Protein AF-A0A3B8ULS2-F1 (afdb_monomer)

Structure (mmCIF, N/CA/C/O backbone):
data_AF-A0A3B8ULS2-F1
#
_entry.id   AF-A0A3B8ULS2-F1
#
loop_
_atom_site.group_PDB
_atom_site.id
_atom_site.type_symbol
_atom_site.label_atom_id
_atom_site.label_alt_id
_atom_site.label_comp_id
_atom_site.label_asym_id
_atom_site.label_entity_id
_atom_site.label_seq_id
_atom_site.pdbx_PDB_ins_code
_atom_site.Cartn_x
_atom_site.Cartn_y
_atom_site.Cartn_z
_atom_site.occupancy
_atom_site.B_iso_or_equiv
_atom_site.auth_seq_id
_atom_site.auth_comp_id
_atom_site.auth_asym_id
_atom_site.auth_atom_id
_atom_site.pdbx_PDB_model_num
ATOM 1 N N . MET A 1 1 ? -57.889 4.197 51.585 1.00 44.09 1 MET A N 1
ATOM 2 C CA . MET A 1 1 ? -57.450 2.934 50.957 1.00 44.09 1 MET A CA 1
ATOM 3 C C . MET A 1 1 ? -56.646 3.290 49.718 1.00 44.09 1 MET A C 1
ATOM 5 O O . MET A 1 1 ? -57.187 3.979 48.870 1.00 44.09 1 MET A O 1
ATOM 9 N N . SER A 1 2 ? -55.377 2.862 49.720 1.00 41.09 2 SER A N 1
ATOM 10 C CA . SER A 1 2 ? -54.386 2.759 48.627 1.00 41.09 2 SER A CA 1
ATOM 11 C C . SER A 1 2 ? -54.054 4.029 47.822 1.00 41.09 2 SER A C 1
ATOM 13 O O . SER A 1 2 ? -54.868 4.482 47.034 1.00 41.09 2 SER A O 1
ATOM 15 N N . LEU A 1 3 ? -52.956 4.746 48.103 1.00 49.19 3 LEU A N 1
ATOM 16 C CA . LEU A 1 3 ? -51.505 4.449 47.974 1.00 49.19 3 LEU A CA 1
ATOM 17 C C . LEU A 1 3 ? -50.944 4.828 46.589 1.00 49.19 3 LEU A C 1
ATOM 19 O O . LEU A 1 3 ? -51.277 4.222 45.577 1.00 49.19 3 LEU A O 1
ATOM 23 N N . ASN A 1 4 ? -50.066 5.836 46.610 1.00 49.38 4 ASN A N 1
ATOM 24 C CA . ASN A 1 4 ? -49.216 6.319 45.521 1.00 49.38 4 ASN A CA 1
ATOM 25 C C . ASN A 1 4 ? -48.329 5.209 44.948 1.00 49.38 4 ASN A C 1
ATOM 27 O O . ASN A 1 4 ? -47.823 4.391 45.714 1.00 49.38 4 ASN A O 1
ATOM 31 N N . THR A 1 5 ? -47.978 5.285 43.662 1.00 53.78 5 THR A N 1
ATOM 32 C CA . THR A 1 5 ? -46.621 4.927 43.214 1.00 53.78 5 THR A CA 1
ATOM 33 C C . THR A 1 5 ? -46.268 5.715 41.955 1.00 53.78 5 THR A C 1
ATOM 35 O O . THR A 1 5 ? -46.833 5.510 40.883 1.00 53.78 5 THR A O 1
ATOM 38 N N . GLU A 1 6 ? -45.328 6.639 42.120 1.00 49.75 6 GLU A N 1
ATOM 39 C CA . GLU A 1 6 ? -44.590 7.298 41.051 1.00 49.75 6 GLU A CA 1
ATOM 40 C C . GLU A 1 6 ? -43.810 6.238 40.267 1.00 49.75 6 GLU A C 1
ATOM 42 O O . GLU A 1 6 ? -42.947 5.558 40.823 1.00 49.75 6 GLU A O 1
ATOM 47 N N . ILE A 1 7 ? -44.079 6.093 38.971 1.00 55.91 7 ILE A N 1
ATOM 48 C CA . ILE A 1 7 ? -43.203 5.307 38.099 1.00 55.91 7 ILE A CA 1
ATOM 49 C C . ILE A 1 7 ? -42.134 6.258 37.567 1.00 55.91 7 ILE A C 1
ATOM 51 O O . ILE A 1 7 ? -42.257 6.841 36.492 1.00 55.91 7 ILE A O 1
ATOM 55 N N . THR A 1 8 ? -41.067 6.410 38.352 1.00 51.69 8 THR A N 1
ATOM 56 C CA . THR A 1 8 ? -39.745 6.692 37.791 1.00 51.69 8 THR A CA 1
ATOM 57 C C . THR A 1 8 ? -39.265 5.412 37.122 1.00 51.69 8 THR A C 1
ATOM 59 O O . THR A 1 8 ? -39.028 4.412 37.792 1.00 51.69 8 THR A O 1
ATOM 62 N N . ALA A 1 9 ? -39.081 5.441 35.810 1.00 47.25 9 ALA A N 1
ATOM 63 C CA . ALA A 1 9 ? -38.213 4.490 35.135 1.00 47.25 9 ALA A CA 1
ATOM 64 C C . ALA A 1 9 ? -37.513 5.234 34.004 1.00 47.25 9 ALA A C 1
ATOM 66 O O . ALA A 1 9 ? -38.005 5.316 32.880 1.00 47.25 9 ALA A O 1
ATOM 67 N N . ALA A 1 10 ? -36.370 5.830 34.354 1.00 47.03 10 ALA A N 1
ATOM 68 C CA . ALA A 1 10 ? -35.348 6.202 33.397 1.00 47.03 10 ALA A CA 1
ATOM 69 C C . ALA A 1 10 ? -35.161 5.022 32.436 1.00 47.03 10 ALA A C 1
ATOM 71 O O . ALA A 1 10 ? -34.812 3.918 32.857 1.00 47.03 10 ALA A O 1
ATOM 72 N N . ALA A 1 11 ? -35.475 5.244 31.162 1.00 51.72 11 ALA A N 1
ATOM 73 C CA . ALA A 1 11 ? -35.206 4.280 30.117 1.00 51.72 11 ALA A CA 1
ATOM 74 C C . ALA A 1 11 ? -33.687 4.096 30.067 1.00 51.72 11 ALA A C 1
ATOM 76 O O . ALA A 1 11 ? -32.957 4.982 29.626 1.00 51.72 11 ALA A O 1
ATOM 77 N N . ASN A 1 12 ? -33.227 2.978 30.626 1.00 56.59 12 ASN A N 1
ATOM 78 C CA . ASN A 1 12 ? -31.829 2.589 30.643 1.00 56.59 12 ASN A CA 1
ATOM 79 C C . ASN A 1 12 ? -31.295 2.572 29.208 1.00 56.59 12 ASN A C 1
ATOM 81 O O . ASN A 1 12 ? -31.752 1.806 28.360 1.00 56.59 12 ASN A O 1
ATOM 85 N N . ASP A 1 13 ? -30.305 3.425 28.970 1.00 57.12 13 ASP A N 1
ATOM 86 C CA . ASP A 1 13 ? -29.613 3.652 27.702 1.00 57.12 13 ASP A CA 1
ATOM 87 C C . ASP A 1 13 ? -28.545 2.555 27.458 1.00 57.12 13 ASP A C 1
ATOM 89 O O . ASP A 1 13 ? -27.399 2.813 27.087 1.00 57.12 13 ASP A O 1
ATOM 93 N N . ASP A 1 14 ? -28.916 1.297 27.728 1.00 55.88 14 ASP A N 1
ATOM 94 C CA . ASP A 1 14 ? -28.048 0.109 27.725 1.00 55.88 14 ASP A CA 1
ATOM 95 C C . ASP A 1 14 ? -28.153 -0.698 26.418 1.00 55.88 14 ASP A C 1
ATOM 97 O O . ASP A 1 14 ? -27.986 -1.919 26.377 1.00 55.88 14 ASP A O 1
ATOM 101 N N . ALA A 1 15 ? -28.384 -0.020 25.292 1.00 55.59 15 ALA A N 1
ATOM 102 C CA . ALA A 1 15 ? -28.089 -0.620 23.996 1.00 55.59 15 ALA A CA 1
ATOM 103 C C . ALA A 1 15 ? -26.553 -0.758 23.868 1.00 55.59 15 ALA A C 1
ATOM 105 O O . ALA A 1 15 ? -25.835 0.238 24.019 1.00 55.59 15 ALA A O 1
ATOM 106 N N . PRO A 1 16 ? -25.992 -1.954 23.595 1.00 54.53 16 PRO A N 1
ATOM 107 C CA . PRO A 1 16 ? -24.568 -2.194 23.790 1.00 54.53 16 PRO A CA 1
ATOM 108 C C . PRO A 1 16 ? -23.722 -1.255 22.922 1.00 54.53 16 PRO A C 1
ATOM 110 O O . PRO A 1 16 ? -23.738 -1.328 21.690 1.00 54.53 16 PRO A O 1
ATOM 113 N N . LYS A 1 17 ? -22.871 -0.435 23.559 1.00 57.88 17 LYS A N 1
ATOM 114 C CA . LYS A 1 17 ? -21.801 0.369 22.916 1.00 57.88 17 LYS A CA 1
ATOM 115 C C . LYS A 1 17 ? -20.872 -0.455 21.995 1.00 57.88 17 LYS A C 1
ATOM 117 O O . LYS A 1 17 ? -20.054 0.116 21.270 1.00 57.88 17 LYS A O 1
ATOM 122 N N . LEU A 1 18 ? -21.001 -1.783 22.018 1.00 60.09 18 LEU A N 1
ATOM 123 C CA . LEU A 1 18 ? -20.294 -2.772 21.213 1.00 60.09 18 LEU A CA 1
ATOM 124 C C . LEU A 1 18 ? -20.478 -2.563 19.698 1.00 60.09 18 LEU A C 1
ATOM 126 O O . LEU A 1 18 ? -19.492 -2.625 18.968 1.00 60.09 18 LEU A O 1
ATOM 130 N N . ASN A 1 19 ? -21.684 -2.211 19.233 1.00 78.19 19 ASN A N 1
ATOM 131 C CA . ASN A 1 19 ?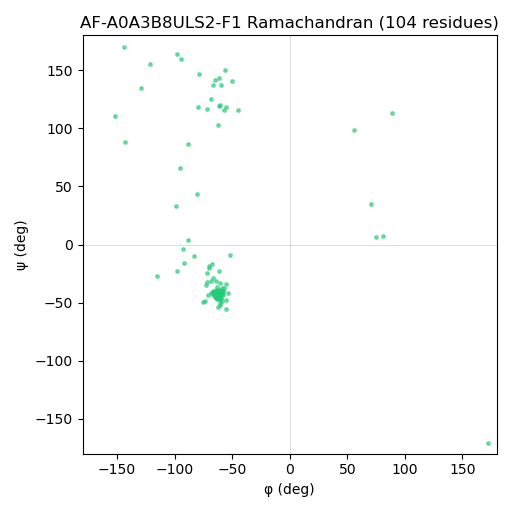 -21.951 -2.064 17.794 1.00 78.19 19 ASN A CA 1
ATOM 132 C C . ASN A 1 19 ? -21.251 -0.818 17.210 1.00 78.19 19 ASN A C 1
ATOM 134 O O . ASN A 1 19 ? -20.550 -0.894 16.205 1.00 78.19 19 ASN A O 1
ATOM 138 N N . LYS A 1 20 ? -21.299 0.323 17.915 1.00 79.06 20 LYS A N 1
ATOM 139 C CA . LYS A 1 20 ? -20.630 1.567 17.478 1.00 79.06 20 LYS A CA 1
ATOM 140 C C . LYS A 1 20 ? -19.111 1.398 17.332 1.00 79.06 20 LYS A C 1
ATOM 142 O O . LYS A 1 20 ? -18.526 1.893 16.372 1.00 79.06 20 LYS A O 1
ATOM 147 N N . ARG A 1 21 ? -18.466 0.678 18.261 1.00 78.12 21 ARG A N 1
ATOM 148 C CA . ARG A 1 21 ? -17.016 0.405 18.202 1.00 78.12 21 ARG A CA 1
ATOM 149 C C . ARG A 1 21 ? -16.647 -0.530 17.049 1.00 78.12 21 ARG A C 1
ATOM 151 O O . ARG A 1 21 ? -15.649 -0.289 16.374 1.00 78.12 21 ARG A O 1
ATOM 158 N N . GLN A 1 22 ? -17.439 -1.575 16.813 1.00 84.00 22 GLN A N 1
ATOM 159 C CA . GLN A 1 22 ? -17.227 -2.499 15.695 1.00 84.00 22 GLN A CA 1
ATOM 160 C C . GLN A 1 22 ? -17.412 -1.799 14.343 1.00 84.00 22 GLN A C 1
ATOM 162 O O . GLN A 1 22 ? -16.560 -1.951 13.468 1.00 84.00 22 GLN A O 1
ATOM 167 N N . LEU A 1 23 ? -18.444 -0.959 14.211 1.00 82.75 23 LEU A N 1
ATOM 168 C CA . LEU A 1 23 ? -18.679 -0.130 13.026 1.00 82.75 23 LEU A CA 1
ATOM 169 C C . LEU A 1 23 ? -17.520 0.840 12.766 1.00 82.75 23 LEU A C 1
ATOM 171 O O . LEU A 1 23 ? -17.015 0.904 11.650 1.00 82.75 23 LEU A O 1
ATOM 175 N N . ALA A 1 24 ? -17.034 1.541 13.796 1.00 81.25 24 ALA A N 1
ATOM 176 C CA . ALA A 1 24 ? -15.882 2.436 13.664 1.00 81.25 24 ALA A CA 1
ATOM 177 C C . ALA A 1 24 ? -14.611 1.692 13.216 1.00 81.25 24 ALA A C 1
ATOM 179 O O . ALA A 1 24 ? -13.853 2.189 12.378 1.00 81.25 24 ALA A O 1
ATOM 180 N N . LYS A 1 25 ? -14.387 0.476 13.733 1.00 85.31 25 LYS A N 1
ATOM 181 C CA . LYS A 1 25 ? -13.268 -0.375 13.311 1.00 85.31 25 LYS A CA 1
ATOM 182 C C . LYS A 1 25 ? -13.407 -0.798 11.845 1.00 85.31 25 LYS A C 1
ATOM 184 O O . LYS A 1 25 ? -12.432 -0.708 11.101 1.00 85.31 25 LYS A O 1
ATOM 189 N N . ALA A 1 26 ? -14.602 -1.216 11.427 1.00 86.25 26 ALA A N 1
ATOM 190 C CA . ALA A 1 26 ? -14.887 -1.593 10.044 1.00 86.25 26 ALA A CA 1
ATOM 191 C C . ALA A 1 26 ? -14.687 -0.413 9.078 1.00 86.25 26 ALA A C 1
ATOM 193 O O . ALA A 1 26 ? -13.960 -0.556 8.099 1.00 86.25 26 ALA A O 1
ATOM 194 N N . ALA A 1 27 ? -15.220 0.765 9.411 1.00 87.12 27 ALA A N 1
ATOM 195 C CA . ALA A 1 27 ? -15.061 1.983 8.615 1.00 87.12 27 ALA A CA 1
ATOM 196 C C . ALA A 1 27 ? -13.590 2.411 8.488 1.00 87.12 27 ALA A C 1
ATOM 198 O O . ALA A 1 27 ? -13.132 2.799 7.415 1.00 87.12 27 ALA A O 1
ATOM 199 N N . THR A 1 28 ? -12.814 2.296 9.572 1.00 88.56 28 THR A N 1
ATOM 200 C CA . THR A 1 28 ? -11.372 2.586 9.545 1.00 88.56 28 THR A CA 1
ATOM 201 C C . THR A 1 28 ? -10.651 1.626 8.600 1.00 88.56 28 THR A C 1
ATOM 203 O O . THR A 1 28 ? -9.882 2.054 7.742 1.00 88.56 28 THR A O 1
ATOM 206 N N . ARG A 1 29 ? -10.932 0.322 8.703 1.00 91.06 29 ARG A N 1
ATOM 207 C CA . ARG A 1 29 ? -10.355 -0.686 7.806 1.00 91.06 29 ARG A CA 1
ATOM 208 C C . ARG A 1 29 ? -10.714 -0.409 6.345 1.00 91.06 29 ARG A C 1
ATOM 210 O O . ARG A 1 29 ? -9.836 -0.437 5.490 1.00 91.06 29 ARG A O 1
ATOM 217 N N . GLU A 1 30 ? -11.978 -0.113 6.066 1.00 93.25 30 GLU A N 1
ATOM 218 C CA . GLU A 1 30 ? -12.459 0.193 4.720 1.00 93.25 30 GLU A CA 1
ATOM 219 C C . GLU A 1 30 ? -11.770 1.427 4.130 1.00 93.25 30 GLU A C 1
ATOM 221 O O . GLU A 1 30 ? -11.309 1.376 2.989 1.00 93.25 30 GLU A O 1
ATOM 226 N N . LYS A 1 31 ? -11.609 2.495 4.923 1.00 92.75 31 LYS A N 1
ATOM 227 C CA . LYS A 1 31 ? -10.871 3.697 4.516 1.00 92.75 31 LYS A CA 1
ATOM 228 C C . LYS A 1 31 ? -9.456 3.350 4.056 1.00 92.75 31 LYS A C 1
ATOM 230 O O . LYS A 1 31 ? -9.036 3.801 2.994 1.00 92.75 31 LYS A O 1
ATOM 235 N N . LEU A 1 32 ? -8.732 2.534 4.825 1.00 94.12 32 LEU A N 1
ATOM 236 C CA . LEU A 1 32 ? -7.375 2.131 4.455 1.00 94.12 32 LEU A CA 1
ATOM 237 C C . LEU A 1 32 ? -7.357 1.320 3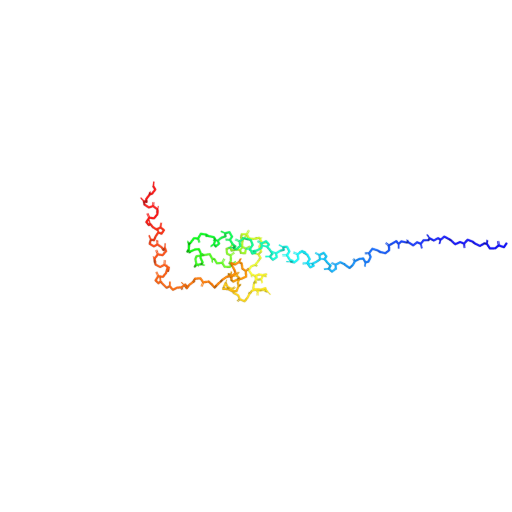.155 1.00 94.12 32 LEU A C 1
ATOM 239 O O . LEU A 1 32 ? -6.531 1.588 2.286 1.00 94.12 32 LEU A O 1
ATOM 243 N N . LEU A 1 33 ? -8.267 0.354 3.006 1.00 95.56 33 LEU A N 1
ATOM 244 C CA . LEU A 1 33 ? -8.359 -0.457 1.789 1.00 95.56 33 LEU A CA 1
ATOM 245 C C . LEU A 1 33 ? -8.704 0.395 0.567 1.00 95.56 33 LEU A C 1
ATOM 247 O O . LEU A 1 33 ? -8.138 0.186 -0.501 1.00 95.56 33 LEU A O 1
ATOM 251 N N . HIS A 1 34 ? -9.583 1.385 0.720 1.00 96.06 34 HIS A N 1
ATOM 252 C CA . HIS A 1 34 ? -9.869 2.353 -0.333 1.00 96.06 34 HIS A CA 1
ATOM 253 C C . HIS A 1 34 ? -8.613 3.146 -0.726 1.00 96.06 34 HIS A C 1
ATOM 255 O O . HIS A 1 34 ? -8.263 3.184 -1.903 1.00 96.06 34 HIS A O 1
ATOM 261 N N . THR A 1 35 ? -7.885 3.712 0.242 1.00 96.00 35 THR A N 1
ATOM 262 C CA . THR A 1 35 ? -6.630 4.434 -0.024 1.00 96.00 35 THR A CA 1
ATOM 263 C C . THR A 1 35 ? -5.588 3.545 -0.710 1.00 96.00 35 THR A C 1
ATOM 265 O O . THR A 1 35 ? -4.948 3.977 -1.667 1.00 96.00 35 THR A O 1
ATOM 268 N N . ALA A 1 36 ? -5.444 2.296 -0.261 1.00 94.81 36 ALA A N 1
ATOM 269 C CA . ALA A 1 36 ? -4.539 1.324 -0.865 1.00 94.81 36 ALA A CA 1
ATOM 270 C C . ALA A 1 36 ? -4.898 1.056 -2.334 1.00 94.81 36 ALA A C 1
ATOM 272 O O . ALA A 1 36 ? -4.024 1.129 -3.19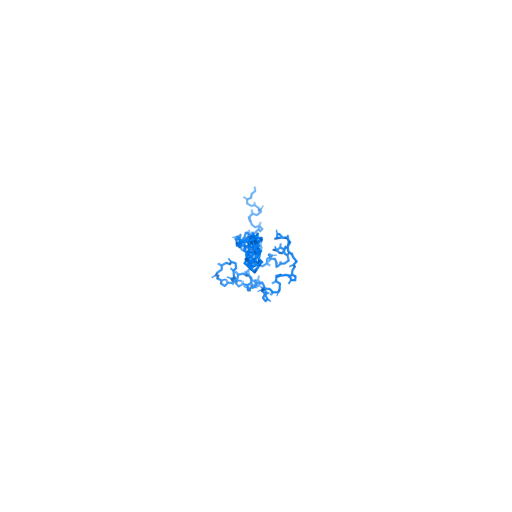2 1.00 94.81 36 ALA A O 1
ATOM 273 N N . ARG A 1 37 ? -6.185 0.833 -2.642 1.00 95.31 37 ARG A N 1
ATOM 274 C CA . ARG A 1 37 ? -6.669 0.650 -4.023 1.00 95.31 37 ARG A CA 1
ATOM 275 C C . ARG A 1 37 ? -6.350 1.849 -4.906 1.00 95.31 37 ARG A C 1
ATOM 277 O O . ARG A 1 37 ? -5.910 1.659 -6.028 1.00 95.31 37 ARG A O 1
ATOM 284 N N . VAL A 1 38 ? -6.550 3.071 -4.411 1.00 94.88 38 VAL A N 1
ATOM 285 C CA . VAL A 1 38 ? -6.271 4.295 -5.182 1.00 94.88 38 VAL A CA 1
ATOM 286 C C . VAL A 1 38 ? -4.782 4.414 -5.503 1.00 94.88 38 VAL A C 1
ATOM 288 O O . VAL A 1 38 ? -4.422 4.665 -6.650 1.00 94.88 38 VAL A O 1
ATOM 291 N N . LEU A 1 39 ? -3.910 4.192 -4.516 1.00 92.56 39 LEU A N 1
ATOM 292 C CA . LEU A 1 39 ? -2.461 4.264 -4.723 1.00 92.56 39 LEU A CA 1
ATOM 293 C C . LEU A 1 39 ? -1.933 3.134 -5.612 1.00 92.56 39 LEU A C 1
ATOM 295 O O . LEU A 1 39 ? -0.965 3.338 -6.343 1.00 92.56 39 LEU A O 1
ATOM 299 N N . TRP A 1 40 ? -2.568 1.964 -5.565 1.00 92.12 40 TRP A N 1
ATOM 300 C CA . TRP A 1 40 ? -2.189 0.804 -6.365 1.00 92.12 40 TRP A CA 1
ATOM 301 C C . TRP A 1 40 ? -2.913 0.675 -7.714 1.00 92.12 40 TRP A C 1
ATOM 303 O O . TRP A 1 40 ? -2.588 -0.214 -8.499 1.00 92.12 40 TRP A O 1
ATOM 313 N N . ALA A 1 41 ? -3.860 1.564 -8.021 1.00 88.94 41 ALA A N 1
ATOM 314 C CA . ALA A 1 41 ? -4.594 1.550 -9.285 1.00 88.94 41 ALA A CA 1
ATOM 315 C C . ALA A 1 41 ? -3.699 1.746 -10.528 1.00 88.94 41 ALA A C 1
ATOM 317 O O . ALA A 1 41 ? -3.928 1.060 -11.527 1.00 88.94 41 ALA A O 1
ATOM 318 N N . PRO A 1 42 ? -2.677 2.630 -10.520 1.00 86.88 42 PRO A N 1
ATOM 319 C CA . PRO A 1 42 ? -1.771 2.762 -11.657 1.00 86.88 42 PRO A CA 1
ATOM 320 C C . PRO A 1 42 ? -0.952 1.485 -11.882 1.00 86.88 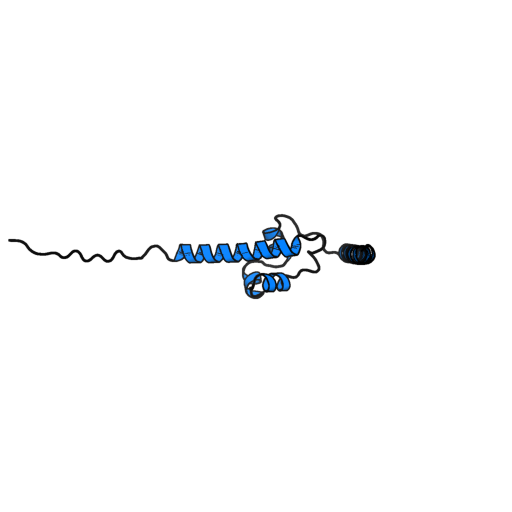42 PRO A C 1
ATOM 322 O O . PRO A 1 42 ? -0.478 0.859 -10.930 1.00 86.88 42 PRO A O 1
ATOM 325 N N . ALA A 1 43 ? -0.723 1.119 -13.144 1.00 75.19 43 ALA A N 1
ATOM 326 C CA . ALA A 1 43 ? 0.121 -0.025 -13.480 1.00 75.19 43 ALA A CA 1
ATOM 327 C C . ALA A 1 43 ? 1.548 0.160 -12.933 1.00 75.19 43 ALA A C 1
ATOM 329 O O . ALA A 1 43 ? 2.128 1.242 -13.009 1.00 75.19 43 ALA A O 1
ATOM 330 N N . GLY A 1 44 ? 2.117 -0.906 -12.365 1.00 77.81 44 GLY A N 1
ATOM 331 C CA . GLY A 1 44 ? 3.470 -0.879 -11.803 1.00 77.81 44 GLY A CA 1
ATOM 332 C C . GLY A 1 44 ? 3.620 -0.164 -10.458 1.00 77.81 44 GLY A C 1
ATOM 333 O O . GLY A 1 44 ? 4.733 -0.031 -9.958 1.00 77.81 44 GLY A O 1
ATOM 334 N N . SER A 1 45 ? 2.518 0.260 -9.842 1.00 82.69 45 SER A N 1
ATOM 335 C CA . SER A 1 45 ? 2.496 0.915 -8.529 1.00 82.69 45 SER A CA 1
ATOM 336 C C . SER A 1 45 ? 2.835 -0.019 -7.361 1.00 82.69 45 SER A C 1
ATOM 338 O O . SER A 1 45 ? 3.214 0.471 -6.298 1.00 82.69 45 SER A O 1
ATOM 340 N N . TYR A 1 46 ? 2.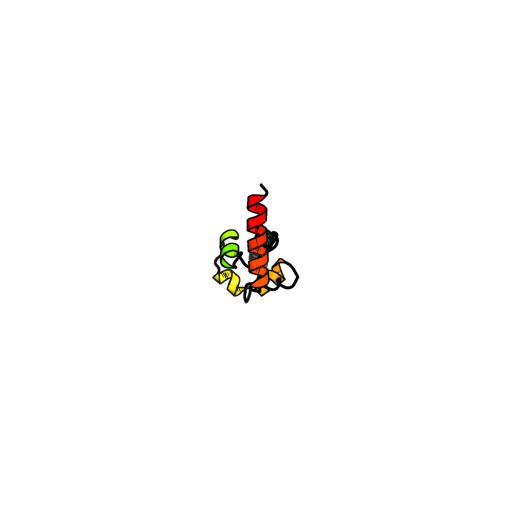748 -1.347 -7.540 1.00 85.12 46 TYR A N 1
ATOM 341 C CA . TYR A 1 46 ? 2.996 -2.304 -6.459 1.00 85.12 46 TYR A CA 1
ATOM 342 C C . TYR A 1 46 ? 4.371 -2.101 -5.831 1.00 85.12 46 TYR A C 1
ATOM 344 O O . TYR A 1 46 ? 4.436 -1.874 -4.634 1.00 85.12 46 TYR A O 1
ATOM 352 N N . ALA A 1 47 ? 5.461 -2.120 -6.601 1.00 84.25 47 ALA A N 1
ATOM 353 C CA . ALA A 1 47 ? 6.819 -1.987 -6.070 1.00 84.25 47 ALA A CA 1
ATOM 354 C C . ALA A 1 47 ? 7.096 -0.634 -5.368 1.00 84.25 47 ALA A C 1
ATOM 356 O O . ALA A 1 47 ? 7.497 -0.668 -4.200 1.00 84.25 47 ALA A O 1
ATOM 357 N N . PRO A 1 48 ? 6.861 0.539 -6.000 1.00 86.06 48 PRO A N 1
ATOM 358 C CA . PRO A 1 48 ? 7.208 1.836 -5.417 1.00 86.06 48 PRO A CA 1
ATOM 359 C C . PRO A 1 48 ? 6.305 2.257 -4.254 1.00 86.06 48 PRO A C 1
ATOM 361 O O . PRO A 1 48 ? 6.788 2.921 -3.343 1.00 86.06 48 PRO A O 1
ATOM 364 N N . VAL A 1 49 ? 5.022 1.877 -4.252 1.00 90.56 49 VAL A N 1
ATOM 365 C CA . VAL A 1 49 ? 4.101 2.238 -3.167 1.00 90.56 49 VAL A CA 1
ATOM 366 C C . VAL A 1 49 ? 4.320 1.299 -1.987 1.00 90.56 49 VAL A C 1
ATOM 368 O O . VAL A 1 49 ? 4.120 0.083 -2.074 1.00 90.56 49 VAL A O 1
ATOM 371 N N . THR A 1 50 ? 4.726 1.860 -0.854 1.00 91.56 50 THR A N 1
ATOM 372 C CA . THR A 1 50 ? 4.973 1.113 0.379 1.00 91.56 50 THR A CA 1
ATOM 373 C C . THR A 1 50 ? 3.780 1.170 1.331 1.00 91.56 50 THR A C 1
ATOM 375 O O . THR A 1 50 ? 2.917 2.043 1.245 1.00 91.56 50 THR A O 1
ATOM 378 N N . ILE A 1 51 ? 3.761 0.268 2.320 1.00 92.06 51 ILE A N 1
ATOM 379 C CA . ILE A 1 51 ? 2.786 0.327 3.423 1.00 92.06 51 ILE A CA 1
ATOM 380 C C . ILE A 1 51 ? 2.843 1.684 4.140 1.00 92.06 51 ILE A C 1
ATOM 382 O O . ILE A 1 51 ? 1.815 2.179 4.591 1.00 92.06 51 ILE A O 1
ATOM 386 N N . ARG A 1 52 ? 4.028 2.299 4.245 1.00 92.94 52 ARG A N 1
ATOM 387 C CA . ARG A 1 52 ? 4.189 3.605 4.891 1.00 92.94 52 ARG A CA 1
ATOM 388 C C . ARG A 1 52 ? 3.492 4.712 4.106 1.00 92.94 52 ARG A C 1
ATOM 390 O O . ARG A 1 52 ? 2.842 5.544 4.730 1.00 92.94 52 ARG A O 1
ATOM 397 N N . ASP A 1 53 ? 3.583 4.689 2.780 1.00 93.75 53 ASP A N 1
ATOM 398 C CA . ASP A 1 53 ? 2.935 5.688 1.920 1.00 93.75 53 ASP A CA 1
ATOM 399 C C . ASP A 1 53 ? 1.411 5.587 2.030 1.00 93.75 53 ASP A C 1
ATOM 401 O O . ASP A 1 53 ? 0.723 6.593 2.199 1.00 93.75 53 ASP A O 1
ATOM 405 N N . ILE A 1 54 ? 0.889 4.356 2.043 1.00 93.94 54 ILE A N 1
ATOM 406 C CA . ILE A 1 54 ? -0.542 4.087 2.233 1.00 93.94 54 ILE A CA 1
ATOM 407 C C . ILE A 1 54 ? -0.999 4.534 3.625 1.00 93.94 54 ILE A C 1
ATOM 409 O O . ILE A 1 54 ? -2.038 5.179 3.753 1.00 93.94 54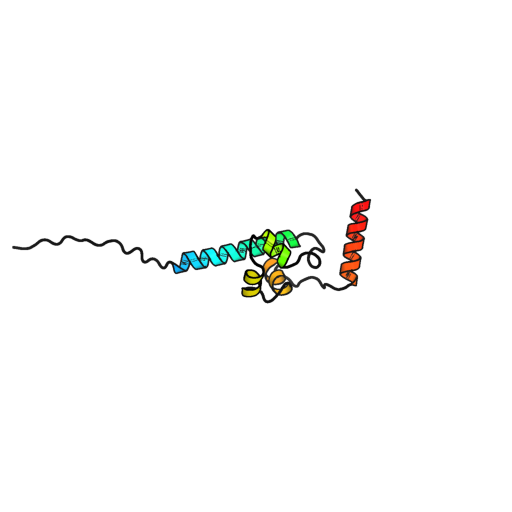 ILE A O 1
ATOM 413 N N . ALA A 1 55 ? -0.222 4.231 4.670 1.00 93.19 55 ALA A N 1
ATOM 414 C CA . ALA A 1 55 ? -0.518 4.658 6.036 1.00 93.19 55 ALA A CA 1
ATOM 415 C C . ALA A 1 55 ? -0.599 6.185 6.139 1.00 93.19 55 ALA A C 1
ATOM 417 O O . ALA A 1 55 ? -1.575 6.719 6.666 1.00 93.19 55 ALA A O 1
ATOM 418 N N . ALA A 1 56 ? 0.396 6.879 5.580 1.00 94.19 56 ALA A N 1
ATOM 419 C CA . ALA A 1 56 ? 0.450 8.332 5.561 1.00 94.19 56 ALA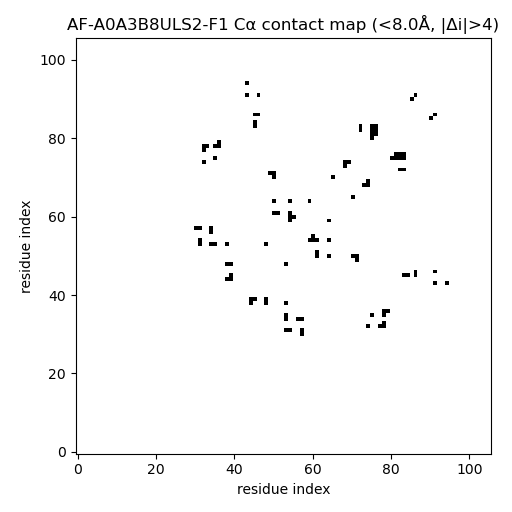 A CA 1
ATOM 420 C C . ALA A 1 56 ? -0.760 8.926 4.824 1.00 94.19 56 ALA A C 1
ATOM 422 O O . ALA A 1 56 ? -1.436 9.796 5.370 1.00 94.19 56 ALA A O 1
ATOM 423 N N . ALA A 1 57 ? -1.096 8.400 3.643 1.00 93.69 57 ALA A N 1
ATOM 424 C CA . ALA A 1 57 ? -2.253 8.844 2.866 1.00 93.69 57 ALA A CA 1
ATOM 425 C C . ALA A 1 57 ? -3.597 8.572 3.571 1.00 93.69 57 ALA A C 1
ATOM 427 O O . ALA A 1 57 ? -4.543 9.345 3.432 1.00 93.69 57 ALA A O 1
ATOM 428 N N . ALA A 1 58 ? -3.691 7.501 4.365 1.00 92.81 58 ALA A N 1
ATOM 429 C CA . ALA A 1 58 ? -4.893 7.166 5.127 1.00 92.81 58 ALA A CA 1
ATOM 430 C C . ALA A 1 58 ? -5.006 7.920 6.470 1.00 92.81 58 ALA A C 1
ATOM 432 O O . ALA A 1 58 ? -6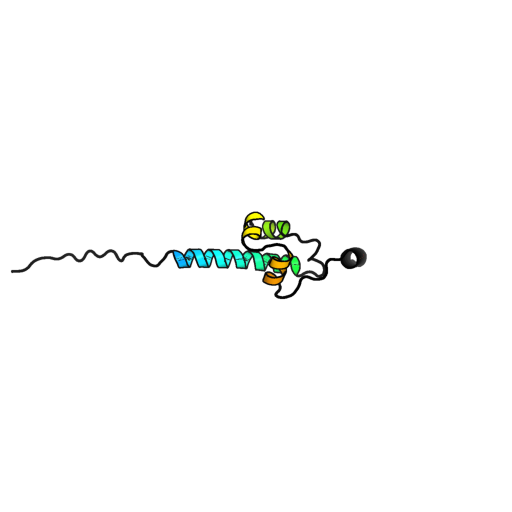.065 7.873 7.114 1.00 92.81 58 ALA A O 1
ATOM 433 N N . GLY A 1 59 ? -3.948 8.622 6.896 1.00 93.19 59 GLY A N 1
ATOM 434 C CA . GLY A 1 59 ? -3.851 9.260 8.211 1.00 93.19 59 GLY A CA 1
ATOM 435 C C . GLY A 1 59 ? -3.702 8.250 9.352 1.00 93.19 59 GLY A C 1
ATOM 436 O O . GLY A 1 59 ? -4.273 8.438 10.424 1.00 93.19 59 GLY A O 1
ATOM 437 N N . MET A 1 60 ? -2.996 7.146 9.106 1.00 92.38 60 MET A N 1
ATOM 438 C CA . MET A 1 60 ? -2.817 6.032 10.038 1.00 92.38 60 MET A CA 1
ATOM 439 C C . MET A 1 60 ? -1.341 5.791 10.343 1.00 92.38 60 MET A C 1
ATOM 441 O O . MET A 1 60 ? -0.458 6.099 9.544 1.00 92.38 60 MET A O 1
ATOM 445 N N . SER A 1 61 ? -1.058 5.191 11.501 1.00 92.38 61 SER A N 1
ATOM 446 C CA . SER A 1 61 ? 0.298 4.739 11.811 1.00 92.38 61 SER A CA 1
ATOM 447 C C . SER A 1 61 ? 0.594 3.423 11.096 1.00 92.38 61 SER A C 1
ATOM 449 O O . SER A 1 61 ? -0.275 2.556 10.976 1.00 92.38 61 SER A O 1
ATOM 451 N N . THR A 1 62 ? 1.842 3.213 10.688 1.00 92.00 62 THR A N 1
ATOM 452 C CA . THR A 1 62 ? 2.280 1.919 10.141 1.00 92.00 62 THR A CA 1
ATOM 453 C C . THR A 1 62 ? 2.028 0.771 11.119 1.00 92.00 62 THR A C 1
ATOM 455 O O . THR A 1 62 ? 1.594 -0.298 10.700 1.00 92.00 62 THR A O 1
ATOM 458 N N . GLY A 1 63 ? 2.208 1.000 12.426 1.00 89.69 63 GLY A N 1
ATOM 459 C CA . GLY A 1 63 ? 1.912 0.011 13.469 1.00 89.69 63 GLY A CA 1
ATOM 460 C C . GLY A 1 63 ? 0.450 -0.452 13.477 1.00 89.69 63 GLY A C 1
ATOM 461 O O . GLY A 1 63 ? 0.186 -1.639 13.648 1.00 89.69 63 GLY A O 1
ATOM 462 N N . SER A 1 64 ? -0.504 0.450 13.212 1.00 88.62 64 SER A N 1
ATOM 463 C CA . SER A 1 64 ? -1.927 0.086 13.118 1.00 88.62 64 SER A CA 1
ATOM 464 C C . SER A 1 64 ? -2.242 -0.813 11.916 1.00 88.62 64 SER A C 1
ATOM 466 O O . SER A 1 64 ? -3.137 -1.654 11.994 1.00 88.62 64 SER A O 1
ATOM 468 N N . ILE A 1 65 ? -1.470 -0.697 10.831 1.00 90.50 65 ILE A N 1
ATOM 469 C CA . ILE A 1 65 ? -1.584 -1.582 9.667 1.00 90.50 65 ILE A CA 1
ATOM 470 C C . ILE A 1 65 ? -0.994 -2.950 10.002 1.00 90.50 65 ILE A C 1
ATOM 472 O O . ILE A 1 65 ? -1.662 -3.962 9.814 1.00 90.50 65 ILE A O 1
ATOM 476 N N . PHE A 1 66 ? 0.209 -2.998 10.576 1.00 91.69 66 PHE A N 1
ATOM 477 C CA . PHE A 1 66 ? 0.844 -4.270 10.943 1.00 91.69 66 PHE A CA 1
ATOM 478 C C . PHE A 1 66 ? 0.052 -5.081 11.982 1.00 91.69 66 PHE A C 1
ATOM 480 O O . PHE A 1 66 ? 0.171 -6.300 12.026 1.00 91.69 66 PHE A O 1
ATOM 487 N N . ALA A 1 67 ? -0.809 -4.438 12.776 1.00 90.50 67 ALA A N 1
ATOM 488 C CA . ALA A 1 67 ? -1.728 -5.131 13.681 1.00 90.50 67 ALA A CA 1
ATOM 489 C C . ALA A 1 67 ? -2.860 -5.900 12.964 1.00 90.50 67 ALA A C 1
ATOM 491 O O . ALA A 1 67 ? -3.480 -6.772 13.569 1.00 90.50 67 ALA A O 1
ATOM 492 N N . ASN A 1 68 ? -3.163 -5.566 11.705 1.00 88.94 68 ASN A N 1
ATOM 493 C CA . ASN A 1 68 ? -4.261 -6.155 10.929 1.00 88.94 68 ASN A CA 1
ATOM 494 C C . ASN A 1 68 ? -3.770 -6.955 9.707 1.00 88.94 68 ASN A C 1
ATOM 496 O O . ASN A 1 68 ? -4.448 -7.889 9.288 1.00 88.94 68 ASN A O 1
ATOM 500 N N . TRP A 1 69 ? -2.602 -6.619 9.150 1.00 93.88 69 TRP A N 1
ATOM 501 C CA . TRP A 1 69 ? -1.997 -7.309 8.008 1.00 93.88 69 TRP A CA 1
ATOM 502 C C . TRP A 1 69 ? -0.549 -7.680 8.314 1.00 93.88 69 TRP A C 1
ATOM 504 O O . TRP A 1 69 ? 0.233 -6.847 8.766 1.00 93.88 69 TRP A O 1
ATOM 514 N N . SER A 1 70 ? -0.166 -8.916 7.991 1.00 89.81 70 SER A N 1
ATOM 515 C CA . SER A 1 70 ? 1.200 -9.419 8.187 1.00 89.81 70 SER A CA 1
ATOM 516 C C . SER A 1 70 ? 2.241 -8.741 7.290 1.00 89.81 70 SER A C 1
ATOM 518 O O . SER A 1 70 ? 3.435 -8.820 7.565 1.00 89.81 70 SER A O 1
ATOM 520 N N . GLY A 1 71 ? 1.811 -8.063 6.222 1.00 90.81 71 GLY A N 1
ATOM 521 C CA . GLY A 1 71 ? 2.709 -7.374 5.308 1.00 90.81 71 GLY A CA 1
ATOM 522 C C . GLY A 1 71 ? 2.017 -6.822 4.067 1.00 90.81 71 GLY A C 1
ATOM 523 O O . GLY A 1 71 ? 0.789 -6.801 3.959 1.00 90.81 71 GLY A O 1
ATOM 524 N N . LYS A 1 72 ? 2.841 -6.365 3.120 1.00 91.44 72 LYS A N 1
ATOM 525 C CA . LYS A 1 72 ? 2.408 -5.658 1.907 1.00 91.44 72 LYS A CA 1
ATOM 526 C C . LYS A 1 72 ? 1.544 -6.536 1.007 1.00 91.44 72 LYS A C 1
ATOM 528 O O . LYS A 1 72 ? 0.508 -6.084 0.538 1.00 91.44 72 LYS A O 1
ATOM 533 N N . GLU A 1 73 ? 1.939 -7.794 0.835 1.00 92.19 73 GLU A N 1
ATOM 534 C CA . GLU A 1 73 ? 1.202 -8.784 0.044 1.00 92.19 73 GLU A CA 1
ATOM 535 C C . GLU A 1 73 ? -0.178 -9.082 0.638 1.00 92.19 73 GLU A C 1
ATOM 537 O O . GLU A 1 73 ? -1.167 -9.151 -0.084 1.00 92.19 73 GLU A O 1
ATOM 542 N N . ALA A 1 74 ? -0.267 -9.213 1.967 1.00 92.75 74 ALA A N 1
ATOM 543 C CA . ALA A 1 74 ? -1.537 -9.448 2.647 1.00 92.75 74 ALA A CA 1
ATOM 544 C C . ALA A 1 74 ? -2.487 -8.251 2.489 1.00 92.75 74 ALA A C 1
ATOM 546 O O . ALA A 1 74 ? -3.669 -8.443 2.214 1.00 92.75 74 ALA A O 1
ATOM 547 N N . LEU A 1 75 ? -1.963 -7.026 2.617 1.00 93.75 75 LEU A N 1
ATOM 548 C CA . LEU A 1 75 ? -2.731 -5.807 2.366 1.00 93.75 75 LEU A CA 1
ATOM 549 C C . LEU A 1 75 ? -3.162 -5.703 0.896 1.00 93.75 75 LEU A C 1
ATOM 551 O O . LEU A 1 75 ? -4.294 -5.315 0.628 1.00 93.75 75 LEU A O 1
ATOM 555 N N . TRP A 1 76 ? -2.295 -6.083 -0.048 1.00 94.38 76 TRP A N 1
ATOM 556 C CA . TRP A 1 76 ? -2.634 -6.123 -1.471 1.00 94.38 76 TRP A CA 1
ATOM 557 C C . TRP A 1 76 ? -3.781 -7.084 -1.749 1.00 94.38 76 TRP A C 1
ATOM 559 O O . TRP A 1 76 ? -4.769 -6.678 -2.351 1.00 94.38 76 TRP A O 1
ATOM 569 N N . ARG A 1 77 ? -3.686 -8.336 -1.288 1.00 94.75 77 ARG A N 1
ATOM 570 C CA . ARG A 1 77 ? -4.734 -9.342 -1.516 1.00 94.75 77 ARG A CA 1
ATOM 571 C C . ARG A 1 77 ? -6.082 -8.893 -0.969 1.00 94.75 77 ARG A C 1
ATOM 573 O O . ARG A 1 77 ? -7.096 -9.063 -1.629 1.00 94.75 77 ARG A O 1
ATOM 580 N N . ASP A 1 78 ? -6.089 -8.283 0.208 1.00 95.19 78 ASP A N 1
ATOM 581 C CA . ASP A 1 78 ? -7.312 -7.790 0.839 1.00 95.19 78 ASP A CA 1
ATOM 582 C C . ASP A 1 78 ? -7.878 -6.533 0.146 1.00 95.19 78 ASP A C 1
ATOM 584 O O . ASP A 1 78 ? -9.091 -6.355 0.036 1.00 95.19 78 ASP A O 1
ATOM 588 N N . ALA A 1 79 ? -7.010 -5.660 -0.371 1.00 94.38 79 ALA A N 1
ATOM 589 C CA . ALA A 1 79 ? -7.427 -4.476 -1.114 1.00 94.38 79 ALA A CA 1
ATOM 590 C C . ALA A 1 79 ? -7.914 -4.824 -2.531 1.00 94.38 79 ALA A C 1
ATOM 592 O O . ALA A 1 79 ? -8.989 -4.378 -2.930 1.00 94.38 79 ALA A O 1
ATOM 593 N N . MET A 1 80 ? -7.143 -5.609 -3.280 1.00 92.75 80 MET A N 1
ATOM 594 C CA . MET A 1 80 ? -7.318 -5.842 -4.717 1.00 92.75 80 MET A CA 1
ATOM 595 C C . MET A 1 80 ? -8.071 -7.140 -5.037 1.00 92.75 80 MET A C 1
ATOM 597 O O . MET A 1 80 ? -8.665 -7.246 -6.105 1.00 92.75 80 MET A O 1
ATOM 601 N N . GLY A 1 81 ? -8.079 -8.119 -4.128 1.00 93.75 81 GLY A N 1
ATOM 602 C CA . GLY A 1 81 ? -8.777 -9.399 -4.304 1.00 93.75 81 GLY A CA 1
ATOM 603 C C . GLY A 1 81 ? -8.030 -10.444 -5.144 1.00 93.75 81 GLY A C 1
ATOM 604 O O . GLY A 1 81 ? -8.602 -11.485 -5.450 1.00 93.75 81 GLY A O 1
ATOM 605 N N . TYR A 1 82 ? -6.773 -10.194 -5.521 1.00 91.94 82 TYR A N 1
ATOM 606 C CA . TYR A 1 82 ? -5.934 -11.111 -6.303 1.00 91.94 82 TYR A CA 1
ATOM 607 C C . TYR A 1 82 ? -4.465 -11.047 -5.859 1.00 91.94 82 TYR A C 1
ATOM 609 O O . TYR A 1 82 ? -4.090 -10.182 -5.065 1.00 91.94 82 TYR A O 1
ATOM 617 N N . GLU A 1 83 ? -3.634 -11.974 -6.344 1.00 89.19 83 GLU A N 1
ATOM 618 C CA . GLU A 1 83 ? -2.227 -12.067 -5.934 1.00 89.19 83 GLU A CA 1
ATOM 619 C C . GLU A 1 83 ? -1.418 -10.845 -6.409 1.00 89.19 83 GLU A C 1
ATOM 621 O O . GLU A 1 83 ? -1.587 -10.407 -7.553 1.00 89.19 83 GLU A O 1
ATO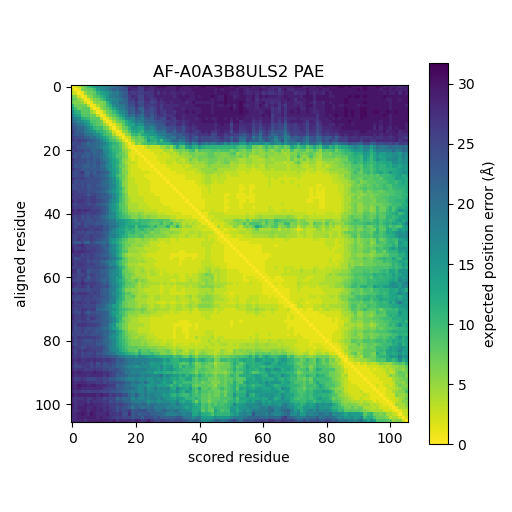M 626 N N . PRO A 1 84 ? -0.540 -10.266 -5.570 1.00 87.69 84 PRO A N 1
ATOM 627 C CA . PRO A 1 84 ? 0.394 -9.238 -6.000 1.00 87.69 84 PRO A CA 1
ATOM 628 C C . PRO A 1 84 ? 1.180 -9.647 -7.253 1.00 87.69 84 PRO A C 1
ATOM 630 O O . PRO A 1 84 ? 1.608 -10.797 -7.381 1.00 87.69 84 PRO A O 1
ATOM 633 N N . PRO A 1 85 ? 1.409 -8.702 -8.180 1.00 84.00 85 PRO A N 1
ATOM 634 C CA . PRO A 1 85 ? 2.260 -8.950 -9.331 1.00 84.00 85 PRO A CA 1
ATOM 635 C C . PRO A 1 85 ? 3.680 -9.291 -8.867 1.00 84.00 85 PRO A C 1
ATOM 637 O O . PRO A 1 85 ? 4.184 -8.716 -7.899 1.00 84.00 85 PRO A O 1
ATOM 640 N N . VAL A 1 86 ? 4.330 -10.216 -9.579 1.00 77.12 86 VAL A N 1
ATOM 641 C CA . VAL A 1 86 ? 5.700 -10.651 -9.279 1.00 77.12 86 VAL A CA 1
ATOM 642 C C . VAL A 1 86 ? 6.633 -9.443 -9.292 1.00 77.12 86 VAL A C 1
ATOM 644 O O . VAL A 1 86 ? 6.843 -8.809 -10.325 1.00 77.12 86 VAL A O 1
ATOM 647 N N . ASP A 1 87 ? 7.213 -9.140 -8.134 1.00 70.31 87 ASP A N 1
ATOM 648 C CA . ASP A 1 87 ? 8.112 -8.004 -7.958 1.00 70.31 87 ASP A CA 1
ATOM 649 C C . ASP A 1 87 ? 9.580 -8.426 -8.109 1.00 70.31 87 ASP A C 1
ATOM 651 O O . ASP A 1 87 ? 10.362 -8.402 -7.154 1.00 70.31 87 ASP A O 1
ATOM 655 N N . CYS A 1 88 ? 9.952 -8.846 -9.319 1.00 73.56 88 CYS A N 1
ATOM 656 C CA . CYS A 1 88 ? 11.335 -9.166 -9.666 1.00 73.56 88 CYS A CA 1
ATOM 657 C C . CYS A 1 88 ? 12.059 -7.971 -10.306 1.00 73.56 88 CYS A C 1
ATOM 659 O O . CYS A 1 88 ? 11.439 -7.043 -10.832 1.00 73.56 88 CYS A O 1
ATOM 661 N N . GLU A 1 89 ? 13.394 -7.998 -10.284 1.00 71.62 89 GLU A N 1
ATOM 662 C CA . GLU A 1 89 ? 14.238 -6.925 -10.828 1.00 71.62 89 GLU A CA 1
ATOM 663 C C . GLU A 1 89 ? 13.891 -6.589 -12.286 1.00 71.62 89 GLU A C 1
ATOM 665 O O . GLU A 1 89 ? 13.768 -5.416 -12.635 1.00 71.62 89 GLU A O 1
ATOM 670 N N . ALA A 1 90 ? 13.641 -7.609 -13.113 1.00 73.62 90 ALA A N 1
ATOM 671 C CA . ALA A 1 90 ? 13.259 -7.436 -14.511 1.00 73.62 90 ALA A CA 1
ATOM 672 C C . ALA A 1 90 ? 11.954 -6.634 -14.670 1.00 73.62 90 ALA A C 1
ATOM 674 O O . ALA A 1 90 ? 11.880 -5.732 -15.505 1.00 73.62 90 ALA A O 1
ATOM 675 N N . VAL A 1 91 ? 10.945 -6.904 -13.832 1.00 72.94 91 VAL A N 1
ATOM 676 C CA . VAL A 1 91 ? 9.671 -6.167 -13.834 1.00 72.94 91 VAL A CA 1
ATOM 677 C C . VAL A 1 91 ? 9.889 -4.718 -13.392 1.00 72.94 91 VAL A C 1
ATOM 679 O O . VAL A 1 91 ? 9.381 -3.799 -14.034 1.00 72.94 91 VAL A O 1
ATOM 682 N N . ARG A 1 92 ? 10.710 -4.479 -12.361 1.00 68.88 92 ARG A N 1
ATOM 683 C CA . ARG A 1 92 ? 11.054 -3.115 -11.914 1.00 68.88 92 ARG A CA 1
ATOM 684 C C . ARG A 1 92 ? 11.794 -2.330 -12.995 1.00 68.88 92 ARG A C 1
ATOM 686 O O . ARG A 1 92 ? 11.481 -1.161 -13.223 1.00 68.88 92 ARG A O 1
ATOM 693 N N . ALA A 1 93 ? 12.753 -2.964 -13.669 1.00 73.94 93 ALA A N 1
ATOM 694 C CA . ALA A 1 93 ? 13.518 -2.358 -14.752 1.00 73.94 93 ALA A CA 1
ATOM 695 C C . ALA A 1 93 ? 12.615 -1.994 -15.941 1.00 73.94 93 ALA A C 1
ATOM 697 O O . ALA A 1 93 ? 12.678 -0.865 -16.431 1.00 73.94 93 ALA A O 1
ATOM 698 N N . ALA A 1 94 ? 11.718 -2.899 -16.346 1.00 75.75 94 ALA A N 1
ATOM 699 C CA . ALA A 1 94 ? 10.768 -2.664 -17.431 1.00 75.75 94 ALA A CA 1
ATOM 700 C C . ALA A 1 94 ? 9.781 -1.526 -17.116 1.00 75.75 94 ALA A C 1
ATOM 702 O O . ALA A 1 94 ? 9.534 -0.669 -17.964 1.00 75.75 94 ALA A O 1
ATOM 703 N N . LEU A 1 95 ? 9.243 -1.470 -15.893 1.00 73.75 95 LEU A N 1
ATOM 704 C CA . LEU A 1 95 ? 8.344 -0.392 -15.464 1.00 73.75 95 LEU A CA 1
ATOM 705 C C . LEU A 1 95 ? 9.058 0.965 -15.408 1.00 73.75 95 LEU A C 1
ATOM 707 O O . LEU A 1 95 ? 8.511 1.970 -15.861 1.00 73.75 95 LEU A O 1
ATOM 711 N N . LYS A 1 96 ? 10.302 0.999 -14.912 1.00 72.38 96 LYS A N 1
ATOM 712 C CA . LYS A 1 96 ? 11.128 2.216 -14.897 1.00 72.38 96 LYS A CA 1
ATOM 713 C C . LYS A 1 96 ? 11.438 2.706 -16.315 1.00 72.38 96 LYS A C 1
ATOM 715 O O . LYS A 1 96 ? 11.380 3.909 -16.563 1.00 72.38 96 LYS A O 1
ATOM 720 N N . ALA A 1 97 ? 11.730 1.790 -17.241 1.00 73.50 97 ALA A N 1
ATOM 721 C CA . ALA A 1 97 ? 11.955 2.112 -18.648 1.00 73.50 97 ALA A CA 1
ATOM 722 C C . ALA A 1 97 ? 10.691 2.679 -19.315 1.00 73.50 97 ALA A C 1
ATOM 724 O O . ALA A 1 97 ? 10.770 3.713 -19.975 1.00 73.50 97 ALA A O 1
ATOM 725 N N . GLN A 1 98 ? 9.521 2.075 -19.078 1.00 73.44 98 GLN A N 1
ATOM 726 C CA . GLN A 1 98 ? 8.241 2.587 -19.585 1.00 73.44 98 GLN A CA 1
ATOM 727 C C . GLN A 1 98 ? 7.908 3.980 -19.036 1.00 73.44 98 GLN A C 1
ATOM 729 O O . GLN A 1 98 ? 7.518 4.863 -19.796 1.00 73.44 98 GLN A O 1
ATOM 734 N N . ALA A 1 99 ? 8.112 4.220 -17.737 1.00 71.06 99 ALA A N 1
ATOM 735 C CA . ALA A 1 99 ? 7.895 5.539 -17.142 1.00 71.06 99 ALA A CA 1
ATOM 736 C C . ALA A 1 99 ? 8.836 6.610 -17.729 1.00 71.06 99 ALA A C 1
ATOM 738 O O . ALA A 1 99 ? 8.427 7.752 -17.938 1.00 71.06 99 ALA A O 1
ATOM 739 N N . ALA A 1 100 ? 10.088 6.246 -18.030 1.00 70.19 100 ALA A N 1
ATOM 740 C CA . ALA A 1 100 ? 11.036 7.137 -18.697 1.00 70.19 100 ALA A CA 1
ATOM 741 C C . ALA A 1 100 ? 10.617 7.452 -20.144 1.00 70.19 100 ALA A C 1
ATOM 743 O O . ALA A 1 100 ? 10.720 8.599 -20.571 1.00 70.19 100 ALA A O 1
ATOM 744 N N . GLN A 1 101 ? 10.101 6.460 -20.873 1.00 67.69 101 GLN A N 1
ATOM 745 C CA . GLN A 1 101 ? 9.589 6.631 -22.237 1.00 67.69 101 GLN A CA 1
ATOM 746 C C . GLN A 1 101 ? 8.335 7.513 -22.272 1.00 67.69 101 GLN A C 1
ATOM 748 O O . GLN A 1 101 ? 8.256 8.424 -23.091 1.00 67.69 101 GLN A O 1
ATOM 753 N N . ALA A 1 102 ? 7.395 7.312 -21.342 1.00 68.44 102 ALA A N 1
ATOM 754 C CA . ALA A 1 102 ? 6.195 8.141 -21.223 1.00 68.44 102 ALA A CA 1
ATOM 755 C C . ALA A 1 102 ? 6.525 9.618 -20.947 1.00 68.44 102 ALA A C 1
ATOM 757 O O . ALA A 1 102 ? 5.828 10.507 -21.422 1.00 68.44 102 ALA A O 1
ATOM 758 N N . ARG A 1 103 ? 7.616 9.888 -20.216 1.00 57.81 103 ARG A N 1
ATOM 759 C CA . ARG A 1 103 ? 8.072 11.247 -19.894 1.00 57.81 103 ARG A CA 1
ATOM 760 C C . ARG A 1 103 ? 8.667 12.007 -21.088 1.00 57.81 103 ARG A C 1
ATOM 762 O O . ARG A 1 103 ? 8.685 13.228 -21.047 1.00 57.81 103 ARG A O 1
ATOM 769 N N . TRP A 1 104 ? 9.174 11.314 -22.107 1.00 58.84 104 TRP A N 1
ATOM 770 C CA . TRP A 1 104 ? 9.718 11.938 -23.326 1.00 58.84 104 TRP A CA 1
ATOM 771 C C . TRP A 1 104 ? 8.664 12.098 -24.434 1.00 58.84 104 TRP A C 1
ATOM 773 O O . TRP A 1 104 ? 8.874 12.827 -25.397 1.00 58.84 104 TRP A O 1
ATOM 783 N N . ALA A 1 105 ? 7.536 11.399 -24.312 1.00 55.84 105 ALA A N 1
ATOM 784 C CA . ALA A 1 105 ? 6.458 11.405 -25.296 1.00 55.84 105 ALA A CA 1
ATOM 785 C C . ALA A 1 105 ? 5.409 12.519 -25.079 1.00 55.84 105 ALA A C 1
ATOM 787 O O . ALA A 1 105 ? 4.419 12.551 -25.809 1.00 55.84 105 ALA A O 1
ATOM 788 N N . ALA A 1 106 ? 5.608 13.397 -24.089 1.00 46.97 106 ALA A N 1
ATOM 789 C CA . ALA A 1 106 ? 4.753 14.539 -23.751 1.00 46.97 106 ALA A CA 1
ATOM 790 C C . ALA A 1 106 ? 5.527 15.850 -23.927 1.00 46.97 106 ALA A C 1
ATOM 792 O O . ALA A 1 106 ? 4.903 16.832 -24.383 1.00 46.97 106 ALA A O 1
#

Secondary structure (DSSP, 8-state):
--------------S-THHHHHHHHHHHHHHHHHHHHHHH-STT-TTT--HHHHHHHHT--HHHHHTT-SSHHHHHHHHHSSPPP---HHHHHHHHHHHHHHHH--

pLDDT: mean 79.37, std 15.79, range [41.09, 96.06]

Mean predicted aligned error: 11.61 Å

Solvent-accessible surface area (backbone atoms only — not comparable to full-atom values): 6556 Å² total; per-residue (Å²): 133,87,84,89,79,85,82,82,70,83,81,76,85,74,71,67,70,62,59,62,53,52,50,52,51,50,54,52,52,49,49,42,35,51,44,41,39,63,64,46,63,51,88,75,25,68,78,82,56,46,66,60,56,42,19,58,75,53,75,46,56,55,66,66,46,55,75,79,28,96,43,67,61,54,46,39,30,72,44,72,72,47,82,67,76,80,87,45,70,68,53,53,52,51,49,53,50,50,56,55,52,58,67,72,75,110

Sequence (106 aa):
MSLNTEITAAANDDAPKLNKRQLAKAATREKLLHTARVLWAPAGSYAPVTIRDIAAAAGMSTGSIFANWSGKEALWRDAMGYEPPVDCEAVRAALKAQAAQARWAA

Radius of gyration: 24.73 Å; Cα contacts (8 Å, |Δi|>4): 57; chains: 1; bounding box: 72×27×76 Å

Foldseek 3Di:
DDDDDDDDDDPPPPPPPVVVVVVVVVVLLVLLLVLVCVQPVDPPSLVVDACCNSCVSSVHDSVVVVVPAVGSQRSCCVSPVDGDDDPDPVSVVVVVVVVVVVVVVD

Nearest PDB structures (foldseek):
  6hs0-assembly1_A  TM=8.983E-01  e=1.350E-02  Mycobacterium tuberculosis H37Rv
  4me9-assembly1_B  TM=9.112E-01  e=8.570E-02  Bacillus cereus ATCC 10987
  8fw8-assembly1_A  TM=8.836E-01  e=1.381E-01  Neisseria gonorrhoeae
  2of7-assembly1_A-2  TM=8.563E-01  e=1.860E-01  Streptomyces coelicolor
  3g7r-assembly1_B  TM=7.173E-01  e=1.155E-01  Streptomyces coelicolor A3(2)